Protein AF-A0A100Y0M3-F1 (afdb_monomer_lite)

Radius of gyration: 12.61 Å; chains: 1; bounding box: 32×32×30 Å

Sequence (95 aa):
MDDLPPADLRLDLDRNRFMIWRRPLVIDGEVRACPTCESYRDLAILATQGRVWLRCSAGHVTPEPRLDIAWYNRHCGPTDATFDTLEEGLSEYGL

Organism: NCBI:txid936756

Foldseek 3Di:
DDDDDDPPDPDPLVPKDKDFFQDQDAFPNDGDADPPPRHRGRWIWIAPPQFTWTAHPVGDIDTDRSDTPVNCCVPVPPPPDRDPDVVRVCVVVPD

Structure (mmCIF, N/CA/C/O backbone):
data_AF-A0A100Y0M3-F1
#
_entry.id   AF-A0A100Y0M3-F1
#
loop_
_atom_site.group_PDB
_atom_site.id
_atom_site.type_symbol
_atom_site.label_atom_id
_atom_site.label_alt_id
_atom_site.label_comp_id
_atom_site.label_asym_id
_atom_site.label_entity_id
_atom_site.label_seq_id
_atom_site.pdbx_PDB_ins_code
_atom_site.Cartn_x
_atom_site.Cartn_y
_atom_site.Cartn_z
_atom_site.occupancy
_atom_site.B_iso_or_equiv
_atom_site.auth_seq_id
_atom_site.auth_comp_id
_atom_site.auth_asym_id
_atom_site.auth_atom_id
_atom_site.pdbx_PDB_model_num
ATOM 1 N N . MET A 1 1 ? 18.325 -15.956 1.374 1.00 43.31 1 MET A N 1
ATOM 2 C CA . MET A 1 1 ? 17.329 -15.471 2.348 1.00 43.31 1 MET A CA 1
ATOM 3 C C . MET A 1 1 ? 17.454 -13.976 2.236 1.00 43.31 1 MET A C 1
ATOM 5 O O . MET A 1 1 ? 18.256 -13.389 2.939 1.00 43.31 1 MET A O 1
ATOM 9 N N . ASP A 1 2 ? 16.776 -13.420 1.240 1.00 43.22 2 ASP A N 1
ATOM 10 C CA . ASP A 1 2 ? 16.856 -12.004 0.900 1.00 43.22 2 ASP A CA 1
ATOM 11 C C . ASP A 1 2 ? 15.425 -11.498 0.901 1.00 43.22 2 ASP A C 1
ATOM 13 O O . ASP A 1 2 ? 14.715 -11.522 -0.102 1.00 43.22 2 ASP A O 1
ATOM 17 N N . ASP A 1 3 ? 14.981 -11.178 2.107 1.00 57.56 3 ASP A N 1
ATOM 18 C CA . ASP A 1 3 ? 13.681 -10.598 2.391 1.00 57.56 3 ASP A CA 1
ATOM 19 C C . ASP A 1 3 ? 13.881 -9.100 2.598 1.00 57.56 3 ASP A C 1
ATOM 21 O O . ASP A 1 3 ? 13.932 -8.630 3.730 1.00 57.56 3 ASP A O 1
ATOM 25 N N . LEU A 1 4 ? 14.123 -8.342 1.527 1.00 49.97 4 LEU A N 1
ATOM 26 C CA . LEU A 1 4 ? 14.225 -6.892 1.686 1.00 49.97 4 LEU A CA 1
ATOM 27 C C . LEU A 1 4 ? 13.247 -6.158 0.780 1.00 49.97 4 LEU A C 1
ATOM 29 O O . LEU A 1 4 ? 13.261 -6.311 -0.440 1.00 49.97 4 LEU A O 1
ATOM 33 N N . PRO A 1 5 ? 12.407 -5.323 1.398 1.00 51.06 5 PRO A N 1
ATOM 34 C CA . PRO A 1 5 ? 12.707 -3.898 1.459 1.00 51.06 5 PRO A CA 1
ATOM 35 C C . PRO A 1 5 ? 12.704 -3.426 2.915 1.00 51.06 5 PRO A C 1
ATOM 37 O O . PRO A 1 5 ? 11.761 -3.708 3.653 1.00 51.06 5 PRO A O 1
ATOM 40 N N . PRO A 1 6 ? 13.754 -2.715 3.355 1.00 52.34 6 PRO A N 1
ATOM 41 C CA . PRO A 1 6 ? 13.770 -1.264 3.151 1.00 52.34 6 PRO A CA 1
ATOM 42 C C . PRO A 1 6 ? 15.176 -0.651 2.947 1.00 52.34 6 PRO A C 1
ATOM 44 O O . PRO A 1 6 ? 16.117 -0.887 3.696 1.00 52.34 6 PRO A O 1
ATOM 47 N N . ALA A 1 7 ? 15.287 0.231 1.958 1.00 54.44 7 ALA A N 1
ATOM 48 C CA . ALA A 1 7 ? 15.798 1.586 2.169 1.00 54.44 7 ALA A CA 1
ATOM 49 C C . ALA A 1 7 ? 14.733 2.461 1.506 1.00 54.44 7 ALA A C 1
ATOM 51 O O . ALA A 1 7 ? 14.662 2.520 0.279 1.00 54.44 7 ALA A O 1
ATOM 52 N N 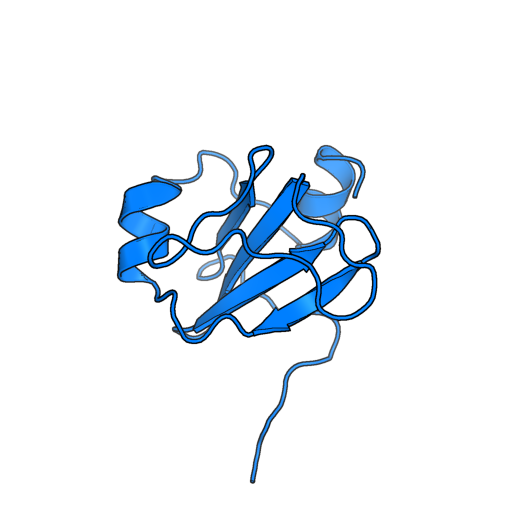. ASP A 1 8 ? 13.776 2.851 2.343 1.00 48.88 8 ASP A N 1
ATOM 53 C CA . ASP A 1 8 ? 12.564 3.644 2.103 1.00 48.88 8 ASP A CA 1
ATOM 54 C C . ASP A 1 8 ? 11.890 3.527 0.728 1.00 48.88 8 ASP A C 1
ATOM 56 O O . ASP A 1 8 ? 11.463 4.514 0.147 1.00 48.88 8 ASP A O 1
ATOM 60 N N . LEU A 1 9 ? 11.735 2.288 0.235 1.00 55.16 9 LEU A N 1
ATOM 61 C CA . LEU A 1 9 ? 11.17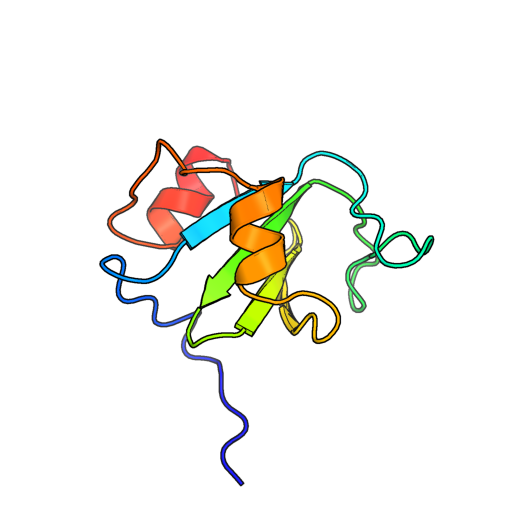5 1.969 -1.086 1.00 55.16 9 LEU A CA 1
ATOM 62 C C . LEU A 1 9 ? 11.971 2.579 -2.254 1.00 55.16 9 LEU A C 1
ATOM 64 O O . LEU A 1 9 ? 11.494 3.468 -2.948 1.00 55.16 9 LEU A O 1
ATOM 68 N N . ARG A 1 10 ? 13.159 2.038 -2.545 1.00 58.62 10 ARG A N 1
ATOM 69 C CA . ARG A 1 10 ? 13.887 2.277 -3.808 1.00 58.62 10 ARG A CA 1
ATOM 70 C C . ARG A 1 10 ? 13.002 1.987 -5.033 1.00 58.62 10 ARG A C 1
ATOM 72 O O . ARG A 1 10 ? 12.934 0.849 -5.503 1.00 58.62 10 ARG A O 1
ATOM 79 N N . LEU A 1 11 ? 12.328 3.021 -5.529 1.00 52.22 11 LEU A N 1
ATOM 80 C CA . LEU A 1 11 ? 11.449 2.997 -6.690 1.00 52.22 11 LEU A CA 1
ATOM 81 C C . LEU A 1 11 ? 12.191 3.640 -7.877 1.00 52.22 11 LEU A C 1
ATOM 83 O O . LEU A 1 11 ? 12.379 4.846 -7.916 1.00 52.22 11 LEU A O 1
ATOM 87 N N . ASP A 1 12 ? 12.604 2.830 -8.852 1.00 49.09 12 ASP A N 1
ATOM 88 C CA . ASP A 1 12 ? 12.897 3.258 -10.229 1.00 49.09 12 ASP A CA 1
ATOM 89 C C . ASP A 1 12 ? 11.578 3.681 -10.905 1.00 49.09 12 ASP A C 1
ATOM 91 O O . ASP A 1 12 ? 10.728 2.831 -11.194 1.00 49.09 12 ASP A O 1
ATOM 95 N N . LEU A 1 13 ? 11.321 4.976 -11.065 1.00 45.59 13 LEU A N 1
ATOM 96 C CA . LEU A 1 13 ? 9.994 5.480 -11.465 1.00 45.59 13 LEU A CA 1
ATOM 97 C C . LEU A 1 13 ? 9.631 5.246 -12.925 1.00 45.59 13 LEU A C 1
ATOM 99 O O . LEU A 1 13 ? 8.457 5.298 -13.275 1.00 45.59 13 LEU A O 1
ATOM 103 N N . ASP A 1 14 ? 10.593 4.800 -13.729 1.00 46.31 14 ASP A N 1
ATOM 104 C CA . ASP A 1 14 ? 10.325 4.203 -15.039 1.00 46.31 14 ASP A CA 1
ATOM 105 C C . ASP A 1 14 ? 9.475 2.908 -14.933 1.00 46.31 14 ASP A C 1
ATOM 107 O O . ASP A 1 14 ? 8.903 2.431 -15.913 1.00 46.31 14 ASP A O 1
ATOM 111 N N . ARG A 1 15 ? 9.378 2.291 -13.739 1.00 51.31 15 ARG A N 1
ATOM 112 C CA . ARG A 1 15 ? 8.675 1.006 -13.514 1.00 51.31 15 ARG A CA 1
ATOM 113 C C . ARG A 1 15 ? 7.712 0.973 -12.332 1.00 51.31 15 ARG A C 1
ATOM 115 O O . ARG A 1 15 ? 6.924 0.030 -12.218 1.00 51.31 15 ARG A O 1
ATOM 122 N N . ASN A 1 16 ? 7.783 1.949 -11.441 1.00 56.03 16 ASN A N 1
ATOM 123 C CA . ASN A 1 16 ? 7.143 1.888 -10.139 1.00 56.03 16 ASN A CA 1
ATOM 124 C C . ASN A 1 16 ? 5.958 2.842 -10.039 1.00 56.03 16 ASN A C 1
ATOM 126 O O . ASN A 1 16 ? 6.077 4.023 -10.335 1.00 56.03 16 ASN A O 1
ATOM 130 N N . ARG A 1 17 ? 4.801 2.313 -9.631 1.00 70.50 17 ARG A N 1
ATOM 131 C CA . ARG A 1 17 ? 3.522 3.033 -9.671 1.00 70.50 17 ARG A CA 1
ATOM 132 C C . ARG A 1 17 ? 2.874 3.008 -8.303 1.00 70.50 17 ARG A C 1
ATOM 134 O O . ARG A 1 17 ? 2.900 1.974 -7.634 1.00 70.50 17 ARG A O 1
ATOM 141 N N . PHE A 1 18 ? 2.282 4.121 -7.889 1.00 75.38 18 PHE A N 1
ATOM 142 C CA . PHE A 1 18 ? 1.527 4.166 -6.646 1.00 75.38 18 PHE A CA 1
ATOM 143 C C . PHE A 1 18 ? 0.233 4.961 -6.798 1.00 75.38 18 PHE A C 1
ATOM 145 O O . PHE A 1 18 ? 0.109 5.824 -7.658 1.00 75.38 18 PHE A O 1
ATOM 152 N N . MET A 1 19 ? -0.762 4.623 -5.985 1.00 80.00 19 MET A N 1
ATOM 153 C CA . MET A 1 19 ? -2.041 5.328 -5.936 1.00 80.00 19 MET A CA 1
ATOM 154 C C . MET A 1 19 ? -2.523 5.427 -4.492 1.00 80.00 19 MET A C 1
ATOM 156 O O . MET A 1 19 ? -2.452 4.451 -3.745 1.00 80.00 19 MET A O 1
ATOM 160 N N . ILE A 1 20 ? -3.072 6.583 -4.116 1.00 83.25 20 ILE A N 1
ATOM 161 C CA . ILE A 1 20 ? -3.739 6.751 -2.824 1.00 83.25 20 ILE A CA 1
ATOM 162 C C . ILE A 1 20 ? -5.166 6.212 -2.900 1.00 83.25 20 ILE A C 1
ATOM 164 O O . ILE A 1 20 ? -6.035 6.744 -3.592 1.00 83.25 20 ILE A O 1
ATOM 168 N N . TRP A 1 21 ? -5.420 5.163 -2.132 1.00 87.00 21 TRP A N 1
ATOM 169 C CA . TRP A 1 21 ? -6.716 4.533 -1.983 1.00 87.00 21 TRP A CA 1
ATOM 170 C C . TRP A 1 21 ? -7.458 5.134 -0.784 1.00 87.00 21 TRP A C 1
ATOM 172 O O . TRP A 1 21 ? -7.346 4.680 0.354 1.00 87.00 21 TRP A O 1
ATOM 182 N N . ARG A 1 22 ? -8.239 6.189 -1.044 1.00 83.88 22 ARG A N 1
ATOM 183 C CA . ARG A 1 22 ? -8.970 6.953 -0.007 1.00 83.88 22 ARG A CA 1
ATOM 184 C C . ARG A 1 22 ? -10.151 6.206 0.623 1.00 83.88 22 ARG A C 1
ATOM 186 O O . ARG A 1 22 ? -10.697 6.600 1.651 1.00 83.88 22 ARG A O 1
ATOM 193 N N . ARG A 1 23 ? -10.609 5.133 -0.018 1.00 86.44 23 ARG A N 1
ATOM 194 C CA . ARG A 1 23 ? -11.725 4.304 0.460 1.00 86.44 23 ARG A CA 1
ATOM 195 C C . ARG A 1 23 ? -11.202 3.129 1.291 1.00 86.44 23 ARG A C 1
ATOM 197 O O . ARG A 1 23 ? -10.017 2.841 1.232 1.00 86.44 23 ARG A O 1
ATOM 204 N N . PRO A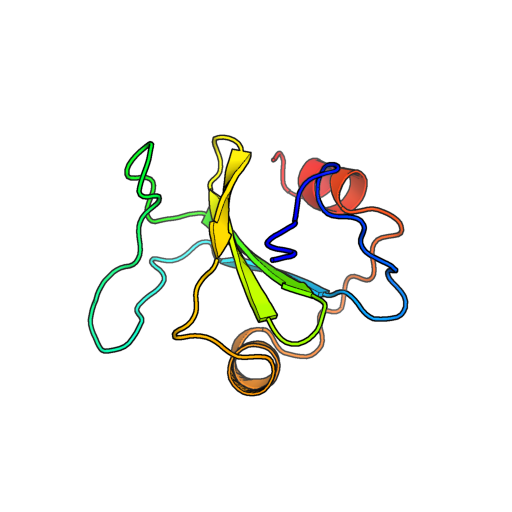 1 24 ? -12.058 2.404 2.029 1.00 89.19 24 PRO A N 1
ATOM 205 C CA . PRO A 1 24 ? -11.661 1.115 2.581 1.00 89.19 24 PRO A CA 1
ATOM 206 C C . PRO A 1 24 ? -11.204 0.176 1.460 1.00 89.19 24 PRO A C 1
ATOM 208 O O . PRO A 1 24 ? -11.924 -0.013 0.473 1.00 89.19 24 PRO A O 1
ATOM 211 N N . LEU A 1 25 ? -9.998 -0.375 1.588 1.00 90.50 25 LEU A N 1
ATOM 212 C CA . LEU A 1 25 ? -9.501 -1.401 0.678 1.00 90.50 25 LEU A CA 1
ATOM 213 C C . LEU A 1 25 ? -10.133 -2.731 1.078 1.00 90.50 25 LEU A C 1
ATOM 215 O O . LEU A 1 25 ? -9.939 -3.186 2.199 1.00 90.50 25 LEU A O 1
ATOM 219 N N . VAL A 1 26 ? -10.916 -3.326 0.182 1.00 91.50 26 VAL A N 1
ATOM 220 C CA . VAL A 1 26 ? -11.577 -4.613 0.425 1.00 91.50 26 VAL A CA 1
ATOM 221 C C . VAL A 1 26 ? -10.928 -5.661 -0.464 1.00 91.50 26 VAL A C 1
ATOM 223 O O . VAL A 1 26 ? -10.922 -5.507 -1.684 1.00 91.50 26 VAL A O 1
ATOM 226 N N . ILE A 1 27 ? -10.392 -6.712 0.150 1.00 90.19 27 ILE A N 1
ATOM 227 C CA . ILE A 1 27 ? -9.701 -7.816 -0.520 1.00 90.19 27 ILE A CA 1
ATOM 228 C C . ILE A 1 27 ? -10.369 -9.103 -0.055 1.00 90.19 27 ILE A C 1
ATOM 230 O O . ILE A 1 27 ? -10.451 -9.343 1.145 1.00 90.19 27 ILE A O 1
ATOM 234 N N . ASP A 1 28 ? -10.906 -9.889 -0.988 1.00 88.56 28 ASP A N 1
ATOM 235 C CA . ASP A 1 28 ? -11.633 -11.135 -0.692 1.00 88.56 28 ASP A CA 1
ATOM 236 C C . ASP A 1 28 ? -12.780 -10.979 0.332 1.00 88.56 28 ASP A C 1
ATOM 238 O O . ASP A 1 28 ? -13.130 -11.905 1.055 1.00 88.56 28 ASP A O 1
ATOM 242 N N . GLY A 1 29 ? -13.388 -9.788 0.398 1.00 89.19 29 GLY A N 1
ATOM 243 C CA . GLY A 1 29 ? -14.453 -9.459 1.355 1.00 89.19 29 GLY A CA 1
ATOM 244 C C . GLY A 1 29 ? -13.964 -8.939 2.712 1.00 89.19 29 GLY A C 1
ATOM 245 O O . GLY A 1 29 ? -14.784 -8.497 3.515 1.00 89.19 29 GLY A O 1
ATOM 246 N N . GLU A 1 30 ? -12.653 -8.908 2.958 1.00 89.50 30 GLU A N 1
ATOM 247 C CA . GLU A 1 30 ? -12.052 -8.364 4.178 1.00 89.50 30 GLU A CA 1
ATOM 248 C C . GLU A 1 30 ? -11.597 -6.916 3.978 1.00 89.50 30 GLU A C 1
ATOM 250 O O . GLU A 1 30 ? -10.920 -6.589 3.001 1.00 89.50 30 GLU A O 1
ATOM 255 N N . VAL A 1 31 ? -11.927 -6.037 4.931 1.00 91.12 31 VAL A N 1
ATOM 256 C CA . VAL A 1 31 ? -11.367 -4.680 4.961 1.00 91.12 31 VAL A CA 1
ATOM 257 C C . VAL A 1 31 ? -9.921 -4.764 5.424 1.00 91.12 31 VAL A C 1
ATOM 259 O O . VAL A 1 31 ? -9.629 -5.231 6.527 1.00 91.12 31 VAL A O 1
ATOM 262 N N . ARG A 1 32 ? -9.007 -4.289 4.585 1.00 91.19 32 ARG A N 1
ATOM 263 C CA . ARG A 1 32 ? -7.591 -4.278 4.899 1.00 91.19 32 ARG A CA 1
ATOM 264 C C . ARG A 1 32 ? -7.231 -3.037 5.703 1.00 91.19 32 ARG A C 1
ATOM 266 O O . ARG A 1 32 ? -7.536 -1.910 5.320 1.00 91.19 32 ARG A O 1
ATOM 273 N N . ALA A 1 33 ? -6.577 -3.286 6.829 1.00 91.38 33 ALA A N 1
ATOM 274 C CA . ALA A 1 33 ? -6.084 -2.277 7.746 1.00 91.38 33 ALA A CA 1
ATOM 275 C C . ALA A 1 33 ? -4.584 -2.466 7.971 1.00 91.38 33 ALA A C 1
ATOM 277 O O . ALA A 1 33 ? -4.050 -3.572 7.827 1.00 91.38 33 ALA A O 1
ATOM 278 N N . CYS A 1 34 ? -3.911 -1.385 8.350 1.00 89.38 34 CYS A N 1
ATOM 279 C CA . CYS A 1 34 ? -2.539 -1.434 8.817 1.00 89.38 34 CYS A CA 1
ATOM 280 C C . CYS A 1 34 ? -2.441 -2.397 10.013 1.00 89.38 34 CYS A C 1
ATOM 282 O O . CYS A 1 34 ? -3.162 -2.202 10.990 1.00 89.38 34 CYS A O 1
ATOM 284 N N . PRO A 1 35 ? -1.544 -3.398 9.988 1.00 87.56 35 PRO A N 1
ATOM 285 C CA . PRO A 1 35 ? -1.380 -4.319 11.112 1.00 87.56 35 PRO A CA 1
ATOM 286 C C . PRO A 1 35 ? -0.786 -3.647 12.362 1.00 87.56 35 PRO A C 1
ATOM 288 O O . PRO A 1 35 ? -0.846 -4.230 13.437 1.00 87.56 35 PRO A O 1
ATOM 291 N N . THR A 1 36 ? -0.215 -2.443 12.226 1.00 89.31 36 THR A N 1
ATOM 292 C CA . THR A 1 36 ? 0.457 -1.725 13.320 1.00 89.31 36 THR A CA 1
ATOM 293 C C . THR A 1 36 ? -0.426 -0.658 13.964 1.00 89.31 36 THR A C 1
ATOM 295 O O . THR A 1 36 ? -0.460 -0.554 15.184 1.00 89.31 36 THR A O 1
ATOM 298 N N . CYS A 1 37 ? -1.118 0.159 13.164 1.00 91.06 37 CYS A N 1
ATOM 299 C CA . CYS A 1 37 ? -1.923 1.282 13.666 1.00 91.06 37 CYS A CA 1
ATOM 300 C C . CYS A 1 37 ? -3.415 1.185 13.331 1.00 91.06 37 CYS A C 1
ATOM 302 O O . CYS A 1 37 ? -4.143 2.149 13.542 1.00 91.06 37 CYS A O 1
ATOM 304 N N . GLU A 1 38 ? -3.857 0.066 12.750 1.00 89.44 38 GLU A N 1
ATOM 305 C CA . GLU A 1 38 ? -5.265 -0.226 12.436 1.00 89.44 38 GLU A CA 1
ATOM 306 C C . GLU A 1 38 ? -5.936 0.760 11.459 1.00 89.44 38 GLU A C 1
ATOM 308 O O . GLU A 1 38 ? -7.135 0.673 11.192 1.00 89.44 38 GLU A O 1
ATOM 313 N N . SER A 1 39 ? -5.163 1.666 10.849 1.00 89.25 39 SER A N 1
ATOM 314 C CA . SER A 1 39 ? -5.668 2.563 9.810 1.00 89.25 39 SER A CA 1
ATOM 315 C C . SER A 1 39 ? -6.130 1.763 8.593 1.00 89.25 39 SER A C 1
ATOM 317 O O . SER A 1 39 ? -5.372 0.969 8.036 1.00 89.25 39 SER A O 1
ATOM 319 N N . TYR A 1 40 ? -7.378 1.972 8.184 1.00 88.56 40 TYR A N 1
ATOM 320 C CA . TYR A 1 40 ? -8.060 1.203 7.137 1.00 88.56 40 TYR A CA 1
ATOM 321 C C . TYR A 1 40 ? -8.514 2.069 5.948 1.00 88.56 40 TYR A C 1
ATOM 323 O O . TYR A 1 40 ? -9.254 1.606 5.078 1.00 88.56 40 TYR A O 1
ATOM 331 N N . ARG A 1 41 ? -8.106 3.343 5.918 1.00 88.12 41 ARG A N 1
ATOM 332 C CA . ARG A 1 41 ? -8.373 4.307 4.839 1.00 88.12 41 ARG A CA 1
ATOM 333 C C . ARG A 1 41 ? -7.088 5.018 4.447 1.00 88.12 41 ARG A C 1
ATOM 335 O O . ARG A 1 41 ? -6.087 4.919 5.155 1.00 88.12 41 ARG A O 1
ATOM 342 N N . ASP A 1 42 ? -7.154 5.723 3.321 1.00 85.69 42 ASP A N 1
ATOM 343 C CA . ASP A 1 42 ? -6.059 6.551 2.805 1.00 85.69 42 ASP A CA 1
ATOM 344 C C . ASP A 1 42 ? -4.755 5.752 2.682 1.00 85.69 42 ASP A C 1
ATOM 346 O O . ASP A 1 42 ? -3.663 6.216 3.005 1.00 85.69 42 ASP A O 1
ATOM 350 N N . LEU A 1 43 ? -4.894 4.501 2.236 1.00 88.19 43 LEU A N 1
ATOM 351 C CA . LEU A 1 43 ? -3.777 3.589 2.046 1.00 88.19 43 LEU A CA 1
ATOM 352 C C . LEU A 1 43 ? -3.114 3.897 0.706 1.00 88.19 43 LEU A C 1
ATOM 354 O O . LEU A 1 43 ? -3.780 3.889 -0.327 1.00 88.19 43 LEU A O 1
ATOM 358 N N . ALA A 1 44 ? -1.806 4.117 0.691 1.00 86.00 44 ALA A N 1
ATOM 359 C CA . ALA A 1 44 ? -1.056 4.154 -0.554 1.00 86.00 44 ALA A CA 1
ATOM 360 C C . ALA A 1 44 ? -0.794 2.718 -1.022 1.00 86.00 44 ALA A C 1
ATOM 362 O O . ALA A 1 44 ? -0.163 1.930 -0.316 1.00 86.00 44 ALA A O 1
ATOM 363 N N . ILE A 1 45 ? -1.288 2.383 -2.210 1.00 87.69 45 ILE A N 1
ATOM 364 C CA . ILE A 1 45 ? -1.031 1.110 -2.879 1.00 87.69 45 ILE A CA 1
ATOM 365 C C . ILE A 1 45 ? 0.175 1.307 -3.786 1.00 87.69 45 ILE A C 1
ATOM 367 O O . ILE A 1 45 ? 0.125 2.117 -4.709 1.00 87.69 45 ILE A O 1
ATOM 371 N N . LEU A 1 46 ? 1.246 0.573 -3.517 1.00 83.75 46 LEU A N 1
ATOM 372 C CA . LEU A 1 46 ? 2.548 0.681 -4.166 1.00 83.75 46 LEU A CA 1
ATOM 373 C C . LEU A 1 46 ? 2.801 -0.594 -4.969 1.00 83.75 46 LEU A C 1
ATOM 375 O O . LEU A 1 46 ? 2.861 -1.681 -4.401 1.00 83.75 46 LEU A O 1
ATOM 379 N N . ALA A 1 47 ? 2.967 -0.474 -6.280 1.00 80.25 47 ALA A N 1
ATOM 380 C CA . ALA A 1 47 ? 3.306 -1.576 -7.167 1.00 80.25 47 ALA A CA 1
ATOM 381 C C . ALA A 1 47 ? 4.785 -1.485 -7.553 1.00 80.25 47 ALA A C 1
ATOM 383 O O . ALA A 1 47 ? 5.181 -0.619 -8.337 1.00 80.25 47 ALA A O 1
ATOM 384 N N . THR A 1 48 ? 5.597 -2.393 -7.008 1.00 74.38 48 THR A N 1
ATOM 385 C CA . THR A 1 48 ? 7.044 -2.438 -7.241 1.00 74.38 48 THR A CA 1
ATOM 386 C C . THR A 1 48 ? 7.573 -3.864 -7.294 1.00 74.38 48 THR A C 1
ATOM 388 O O . THR A 1 48 ? 7.110 -4.738 -6.566 1.00 74.38 48 THR A O 1
ATOM 391 N N . GLN A 1 49 ? 8.540 -4.116 -8.183 1.00 73.06 49 GLN A N 1
ATOM 392 C CA . GLN A 1 49 ? 9.219 -5.415 -8.327 1.00 73.06 49 GLN A CA 1
ATOM 393 C C . GLN A 1 49 ? 8.262 -6.618 -8.481 1.00 73.06 49 GLN A C 1
ATOM 395 O O . GLN A 1 49 ? 8.515 -7.704 -7.966 1.00 73.06 49 GLN A O 1
ATOM 400 N N . GLY A 1 50 ? 7.131 -6.434 -9.169 1.00 75.12 50 GLY A N 1
ATOM 401 C CA . GLY A 1 50 ? 6.138 -7.502 -9.342 1.00 75.12 50 GLY A CA 1
ATOM 402 C C . GLY A 1 50 ? 5.235 -7.746 -8.126 1.00 75.12 50 GLY A C 1
ATOM 403 O O . GLY A 1 50 ? 4.436 -8.678 -8.150 1.00 75.12 50 GLY A O 1
ATOM 404 N N . ARG A 1 51 ? 5.342 -6.925 -7.077 1.00 81.19 51 ARG A N 1
ATOM 405 C CA . ARG A 1 51 ? 4.605 -7.047 -5.816 1.00 81.19 51 ARG A CA 1
ATOM 406 C C . ARG A 1 51 ? 3.806 -5.789 -5.509 1.00 81.19 51 ARG A C 1
ATOM 408 O O . ARG A 1 51 ? 4.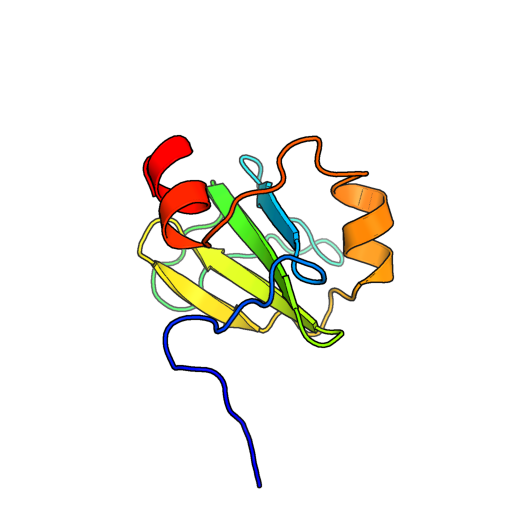143 -4.698 -5.972 1.00 81.19 51 ARG A O 1
ATOM 415 N N . VAL A 1 52 ? 2.773 -5.958 -4.691 1.00 86.81 52 VAL A N 1
ATOM 416 C CA . VAL A 1 52 ? 1.980 -4.859 -4.145 1.00 86.81 52 VAL A CA 1
ATOM 417 C C . VAL A 1 52 ? 2.278 -4.691 -2.659 1.00 86.81 52 VAL A C 1
ATOM 419 O O . VAL A 1 52 ? 2.352 -5.656 -1.898 1.00 86.81 52 VAL A O 1
ATOM 422 N N . TRP A 1 53 ? 2.449 -3.439 -2.256 1.00 88.38 53 TRP A N 1
ATOM 423 C CA . TRP A 1 53 ? 2.662 -3.016 -0.881 1.00 88.38 53 TRP A CA 1
ATOM 424 C C . TRP A 1 53 ? 1.608 -1.982 -0.506 1.00 88.38 53 TRP A C 1
ATOM 426 O O . TRP A 1 53 ? 1.142 -1.218 -1.351 1.00 88.38 53 TRP A O 1
ATOM 436 N N . LEU A 1 54 ? 1.247 -1.945 0.770 1.00 89.12 54 LEU A N 1
ATOM 437 C CA . LEU A 1 54 ? 0.334 -0.964 1.337 1.00 89.12 54 LEU A CA 1
ATOM 438 C C . LEU A 1 54 ? 1.100 -0.102 2.331 1.00 89.12 54 LEU A C 1
ATOM 440 O O . LEU A 1 54 ? 1.722 -0.634 3.249 1.00 89.12 54 LEU A O 1
ATOM 444 N N . ARG A 1 55 ? 1.032 1.220 2.178 1.00 87.38 55 ARG A N 1
ATOM 445 C CA . ARG A 1 55 ? 1.513 2.183 3.174 1.00 87.38 55 ARG A CA 1
ATOM 446 C C . ARG A 1 55 ? 0.322 2.899 3.794 1.00 87.38 55 ARG A C 1
ATOM 448 O O . ARG A 1 55 ? -0.505 3.450 3.075 1.00 87.38 55 ARG A O 1
ATOM 455 N N . CYS A 1 56 ? 0.213 2.895 5.117 1.00 88.69 56 CYS A N 1
ATOM 456 C CA . CYS A 1 56 ? -0.817 3.675 5.801 1.00 88.69 56 CYS A CA 1
ATOM 457 C C . CYS A 1 56 ? -0.409 5.144 5.951 1.00 88.69 56 CYS A C 1
ATOM 459 O O . CYS A 1 56 ? 0.768 5.477 5.841 1.00 88.69 56 CYS A O 1
ATOM 461 N N . SER A 1 57 ? -1.356 6.006 6.325 1.00 83.69 57 SER A N 1
ATOM 462 C CA . SER A 1 57 ? -1.088 7.429 6.584 1.00 83.69 57 SER A CA 1
ATOM 463 C C . SER A 1 57 ? -0.031 7.689 7.667 1.00 83.69 57 SER A C 1
ATOM 465 O O . SER A 1 57 ? 0.718 8.649 7.574 1.00 83.69 57 SER A O 1
ATOM 467 N N . ALA A 1 58 ? 0.091 6.801 8.660 1.00 83.88 58 ALA A N 1
ATOM 468 C CA . ALA A 1 58 ? 1.155 6.855 9.671 1.00 83.88 58 ALA A CA 1
ATOM 469 C C . ALA A 1 58 ? 2.544 6.398 9.164 1.00 83.88 58 ALA A C 1
ATOM 471 O O . ALA A 1 58 ? 3.478 6.296 9.951 1.00 83.88 58 ALA A O 1
ATOM 472 N N . GLY A 1 59 ? 2.680 6.057 7.880 1.00 82.88 59 GLY A N 1
ATOM 473 C CA . GLY A 1 59 ? 3.947 5.667 7.262 1.00 82.88 59 GLY A CA 1
ATOM 474 C C . GLY A 1 59 ? 4.320 4.185 7.359 1.00 82.88 59 GLY A C 1
ATOM 475 O O . GLY A 1 59 ? 5.315 3.786 6.761 1.00 82.88 59 GLY A O 1
ATOM 476 N N . HIS A 1 60 ? 3.538 3.340 8.040 1.00 86.12 60 HIS A N 1
ATOM 477 C CA . HIS A 1 60 ? 3.816 1.901 8.097 1.00 86.12 60 HIS A CA 1
ATOM 478 C C . HIS A 1 60 ? 3.562 1.234 6.750 1.00 86.12 60 HIS A C 1
ATOM 480 O O . HIS A 1 60 ? 2.479 1.380 6.180 1.00 86.12 60 HIS A O 1
ATOM 486 N N . VAL A 1 61 ? 4.533 0.446 6.298 1.00 85.62 61 VAL A N 1
ATOM 487 C CA . VAL A 1 61 ? 4.480 -0.300 5.042 1.00 85.62 61 VAL A CA 1
ATOM 488 C C . VAL A 1 61 ? 4.298 -1.784 5.342 1.00 85.62 61 VAL A C 1
ATOM 490 O O . VAL A 1 61 ? 4.956 -2.334 6.222 1.00 85.62 61 VAL A O 1
ATOM 493 N N . THR A 1 62 ? 3.411 -2.446 4.608 1.00 86.44 62 THR A N 1
ATOM 494 C CA . THR A 1 62 ? 3.179 -3.887 4.717 1.00 86.44 62 THR A CA 1
ATOM 495 C C . THR A 1 62 ? 3.028 -4.502 3.322 1.00 86.44 62 THR A C 1
ATOM 497 O O . THR A 1 62 ? 2.379 -3.897 2.464 1.00 86.44 62 THR A O 1
ATOM 500 N N . PRO A 1 63 ? 3.649 -5.662 3.040 1.00 87.50 63 PRO A N 1
ATOM 501 C CA . PRO A 1 63 ? 3.403 -6.369 1.789 1.00 87.50 63 PRO A CA 1
ATOM 502 C C . PRO A 1 63 ? 1.966 -6.892 1.771 1.00 87.50 63 PRO A C 1
ATOM 504 O O . PRO A 1 63 ? 1.493 -7.426 2.773 1.00 87.50 63 PRO A O 1
ATOM 507 N N . GLU A 1 64 ? 1.294 -6.792 0.625 1.00 90.81 64 GLU A N 1
ATOM 508 C CA . GLU A 1 64 ? -0.037 -7.368 0.441 1.00 90.81 64 GLU A CA 1
ATOM 509 C C . GLU A 1 64 ? 0.022 -8.494 -0.603 1.00 90.81 64 GLU A C 1
ATOM 511 O O . GLU A 1 64 ? -0.113 -8.238 -1.800 1.00 90.81 64 GLU A O 1
ATOM 516 N N . PRO A 1 65 ? 0.258 -9.751 -0.179 1.00 87.94 65 PRO A N 1
ATOM 517 C CA . PRO A 1 65 ? 0.476 -10.874 -1.090 1.00 87.94 65 PRO A CA 1
ATOM 518 C C . PRO A 1 65 ? -0.782 -11.291 -1.859 1.00 87.94 65 PRO A C 1
ATOM 520 O O . PRO A 1 65 ? -0.672 -12.031 -2.834 1.00 87.94 65 PRO A O 1
ATOM 523 N N . ARG A 1 66 ? -1.969 -10.847 -1.428 1.00 89.69 66 ARG A N 1
ATOM 524 C CA . ARG A 1 66 ? -3.236 -11.114 -2.124 1.00 89.69 66 ARG A CA 1
ATOM 525 C C . ARG A 1 66 ? -3.416 -10.225 -3.356 1.00 89.69 66 ARG A C 1
ATOM 527 O O . ARG A 1 66 ? -4.259 -10.521 -4.198 1.00 89.69 66 ARG A O 1
ATOM 534 N N . LEU A 1 67 ? -2.647 -9.139 -3.461 1.00 89.50 67 LEU A N 1
ATOM 535 C CA . LEU A 1 67 ? -2.694 -8.209 -4.581 1.00 89.50 67 LEU A CA 1
ATOM 536 C C . LEU A 1 67 ? -1.450 -8.366 -5.455 1.00 89.50 67 LEU A C 1
ATOM 538 O O . LEU A 1 67 ? -0.317 -8.399 -4.977 1.00 89.50 67 LEU A O 1
ATOM 542 N N . ASP A 1 68 ? -1.667 -8.416 -6.763 1.00 85.88 68 ASP A N 1
ATOM 543 C CA . ASP A 1 68 ? -0.607 -8.481 -7.759 1.00 85.88 68 ASP A CA 1
ATOM 544 C C . ASP A 1 68 ? -0.632 -7.256 -8.687 1.00 85.88 68 ASP A C 1
ATOM 546 O O . ASP A 1 68 ? -1.474 -6.354 -8.596 1.00 85.88 68 ASP A O 1
ATOM 550 N N . ILE A 1 69 ? 0.323 -7.211 -9.613 1.00 82.00 69 ILE A N 1
ATOM 551 C CA . ILE A 1 69 ? 0.415 -6.124 -10.591 1.00 82.00 69 ILE A CA 1
ATOM 552 C C . ILE A 1 69 ? -0.802 -6.092 -11.528 1.00 82.00 69 ILE A C 1
ATOM 554 O O . ILE A 1 69 ? -1.185 -5.016 -11.993 1.00 82.00 69 ILE A O 1
ATOM 558 N N . ALA A 1 70 ? -1.430 -7.237 -11.812 1.00 85.38 70 ALA A N 1
ATOM 559 C CA . ALA A 1 70 ? -2.612 -7.293 -12.667 1.00 85.38 70 ALA A CA 1
ATOM 560 C C . ALA A 1 70 ? -3.826 -6.652 -11.979 1.00 85.38 70 ALA A C 1
ATOM 562 O O . ALA A 1 70 ? -4.568 -5.902 -12.620 1.00 85.38 70 ALA A O 1
ATOM 563 N N . TRP A 1 71 ? -3.989 -6.881 -10.674 1.00 88.38 71 TRP A N 1
ATOM 564 C CA . TRP A 1 71 ? -4.957 -6.190 -9.833 1.00 88.38 71 TRP A CA 1
ATOM 565 C C . TRP A 1 71 ? -4.687 -4.688 -9.829 1.00 88.38 71 TRP A C 1
ATOM 567 O O . TRP A 1 71 ? -5.586 -3.909 -10.145 1.00 88.38 71 TRP A O 1
ATOM 577 N N . TYR A 1 72 ? -3.441 -4.279 -9.568 1.00 84.19 72 TYR A N 1
ATOM 578 C CA . TYR A 1 72 ? -3.070 -2.863 -9.552 1.00 84.19 72 TYR A CA 1
ATOM 579 C C . TYR A 1 72 ? -3.442 -2.173 -10.872 1.00 84.19 72 TYR A C 1
ATOM 581 O O . TYR A 1 72 ? -4.145 -1.168 -10.874 1.00 84.19 72 TYR A O 1
ATOM 589 N N . ASN A 1 73 ? -3.072 -2.763 -12.011 1.00 81.75 73 ASN A N 1
ATOM 590 C CA . ASN A 1 73 ? -3.392 -2.222 -13.336 1.00 81.75 73 ASN A CA 1
ATOM 591 C C . ASN A 1 73 ? -4.898 -2.085 -13.582 1.00 81.75 73 ASN A C 1
ATOM 593 O O . ASN A 1 73 ? -5.340 -1.130 -14.216 1.00 81.75 73 ASN A O 1
ATOM 597 N N . ARG A 1 74 ? -5.687 -3.053 -13.106 1.00 84.62 74 ARG A N 1
ATOM 598 C CA . ARG A 1 74 ? -7.141 -3.086 -13.295 1.00 84.62 74 ARG A CA 1
ATOM 599 C C . ARG A 1 74 ? -7.863 -2.044 -12.442 1.00 84.62 74 ARG A C 1
ATOM 601 O O . ARG A 1 74 ? -8.866 -1.500 -12.892 1.00 84.62 74 ARG A O 1
ATOM 608 N N . HIS A 1 75 ? -7.389 -1.812 -11.220 1.00 83.25 75 HIS A N 1
ATOM 609 C CA . HIS A 1 75 ? -8.099 -1.016 -10.215 1.00 83.25 75 HIS A CA 1
ATOM 610 C C . HIS A 1 75 ? -7.562 0.405 -10.057 1.00 83.25 75 HIS A C 1
ATOM 612 O O . HIS A 1 75 ? -8.336 1.307 -9.744 1.00 83.25 75 HIS A O 1
ATOM 618 N N . CYS A 1 76 ? -6.268 0.612 -10.286 1.00 75.00 76 CYS A N 1
ATOM 619 C CA . CYS A 1 76 ? -5.630 1.919 -10.169 1.00 75.00 76 CYS A CA 1
ATOM 620 C C . CYS A 1 76 ? -5.529 2.656 -11.514 1.00 75.00 76 CYS A C 1
ATOM 622 O O . CYS A 1 76 ? -5.225 3.844 -11.524 1.00 75.00 76 CYS A O 1
ATOM 624 N N . GLY A 1 77 ? -5.839 1.983 -12.632 1.00 61.31 77 GLY A N 1
ATOM 625 C CA . GLY A 1 77 ? -5.773 2.557 -13.978 1.00 61.31 77 GLY A CA 1
ATOM 626 C C . GLY A 1 77 ? -4.353 2.986 -14.384 1.00 61.31 77 GLY A C 1
ATOM 627 O O . GLY A 1 77 ? -3.398 2.795 -13.627 1.00 61.31 77 GLY A O 1
ATOM 628 N N . PRO A 1 78 ? -4.169 3.542 -15.594 1.00 54.22 78 PRO A N 1
ATOM 629 C CA . PRO A 1 78 ? -2.988 4.344 -15.879 1.00 54.22 78 PRO A CA 1
ATOM 630 C C . PRO A 1 78 ? -3.017 5.549 -14.933 1.00 54.22 78 PRO A C 1
ATOM 632 O O . PRO A 1 78 ? -3.922 6.376 -14.991 1.00 54.22 78 PRO A O 1
ATOM 635 N N . THR A 1 79 ? -2.074 5.611 -14.000 1.00 53.59 79 THR A N 1
ATOM 636 C CA . THR A 1 79 ? -1.906 6.776 -13.136 1.00 53.59 79 THR A CA 1
ATOM 637 C C . THR A 1 79 ? -1.423 7.940 -13.999 1.00 53.59 79 THR A C 1
ATOM 639 O O . THR A 1 79 ? -0.296 7.902 -14.479 1.00 53.59 79 THR A O 1
ATOM 642 N N . ASP A 1 80 ? -2.256 8.971 -14.174 1.00 44.62 80 ASP A N 1
ATOM 643 C CA . ASP A 1 80 ? -1.904 10.238 -14.854 1.00 44.62 80 ASP A CA 1
ATOM 644 C C . ASP A 1 80 ? -0.790 11.028 -14.137 1.00 44.62 80 ASP A C 1
ATOM 646 O O . ASP A 1 80 ? -0.356 12.074 -14.612 1.00 44.62 80 ASP A O 1
ATOM 650 N N . ALA A 1 81 ? -0.320 10.542 -12.988 1.00 49.97 81 ALA A N 1
ATOM 651 C CA . ALA A 1 81 ? 0.757 11.143 -12.227 1.00 49.97 81 ALA A CA 1
ATOM 652 C C . ALA A 1 81 ? 1.975 10.212 -12.215 1.00 49.97 81 ALA A C 1
ATOM 654 O O . ALA A 1 81 ? 1.997 9.180 -11.540 1.00 49.97 81 ALA A O 1
ATOM 655 N N . THR A 1 82 ? 2.983 10.589 -12.992 1.00 48.84 82 THR A N 1
ATOM 656 C CA . THR A 1 82 ? 4.359 10.110 -12.864 1.00 48.84 82 THR A CA 1
ATOM 657 C C . THR A 1 82 ? 5.082 11.071 -11.928 1.00 48.84 82 THR A C 1
ATOM 659 O O . THR A 1 82 ? 5.191 12.250 -12.251 1.00 48.84 82 THR A O 1
ATOM 662 N N . PHE A 1 83 ? 5.527 10.593 -10.770 1.00 51.31 83 PHE A N 1
ATOM 663 C CA . PHE A 1 83 ? 6.349 11.375 -9.839 1.00 51.31 83 PHE A CA 1
ATOM 664 C C . PHE A 1 83 ? 7.821 10.999 -10.022 1.00 51.31 83 PHE A C 1
ATOM 666 O O . PHE A 1 83 ? 8.084 9.869 -10.425 1.00 51.31 83 PHE A O 1
ATOM 673 N N . ASP A 1 84 ? 8.758 11.906 -9.733 1.00 46.09 84 ASP A N 1
ATOM 674 C CA . ASP A 1 84 ? 10.209 11.666 -9.822 1.00 46.09 84 ASP A CA 1
ATOM 675 C C . ASP A 1 84 ? 10.783 11.069 -8.525 1.00 46.09 84 ASP A C 1
ATOM 677 O O . ASP A 1 84 ? 11.880 10.504 -8.528 1.00 46.09 84 ASP A O 1
ATOM 681 N N . THR A 1 85 ? 10.015 11.090 -7.425 1.00 53.84 85 THR A N 1
ATOM 682 C CA . THR A 1 85 ? 10.281 10.305 -6.204 1.00 53.84 85 THR A CA 1
ATOM 683 C C . THR A 1 85 ? 8.992 9.877 -5.485 1.00 53.84 85 THR A C 1
ATOM 685 O O . THR A 1 85 ? 7.921 10.456 -5.673 1.00 53.84 85 THR A O 1
ATOM 688 N N . LEU A 1 86 ? 9.085 8.867 -4.610 1.00 57.06 86 LEU A N 1
ATOM 689 C CA . LEU A 1 8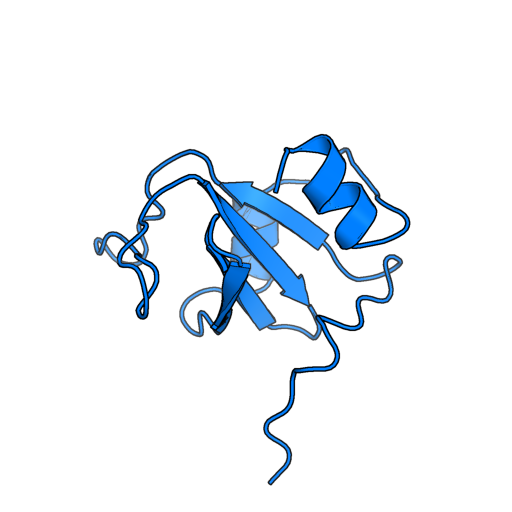6 ? 7.988 8.508 -3.701 1.00 57.06 86 LEU A CA 1
ATOM 690 C C . LEU A 1 86 ? 7.654 9.644 -2.735 1.00 57.06 86 LEU A C 1
ATOM 692 O O . LEU A 1 86 ? 6.485 9.869 -2.462 1.00 57.06 86 LEU A O 1
ATOM 696 N N . GLU A 1 87 ? 8.664 10.339 -2.216 1.00 60.50 87 GLU A N 1
ATOM 697 C CA . GLU A 1 87 ? 8.482 11.439 -1.264 1.00 60.50 87 GLU A CA 1
ATOM 698 C C . GLU A 1 87 ? 7.746 12.619 -1.899 1.00 60.50 87 GLU A C 1
ATOM 700 O O . GLU A 1 87 ? 6.849 13.172 -1.275 1.00 60.50 87 GLU A O 1
ATOM 705 N N . GLU A 1 88 ? 8.047 12.955 -3.155 1.00 59.94 88 GLU A N 1
ATOM 706 C CA . GLU A 1 88 ? 7.303 13.961 -3.923 1.00 59.94 88 GLU A CA 1
ATOM 707 C C . GLU A 1 88 ? 5.843 13.541 -4.114 1.00 59.94 88 GLU A C 1
ATOM 709 O O . GLU A 1 88 ? 4.916 14.302 -3.834 1.00 59.94 88 GLU A O 1
ATOM 714 N N . GLY A 1 89 ? 5.644 12.280 -4.497 1.00 60.06 89 GLY A N 1
ATOM 715 C CA . GLY A 1 89 ? 4.328 11.686 -4.608 1.00 60.06 89 GLY A CA 1
ATOM 716 C C . GLY A 1 89 ? 3.531 11.716 -3.304 1.00 60.06 89 GLY A C 1
ATOM 717 O O . GLY A 1 89 ? 2.350 12.039 -3.307 1.00 60.06 89 GLY A O 1
ATOM 718 N N . LEU A 1 90 ? 4.162 11.400 -2.177 1.00 62.19 90 LEU A N 1
ATOM 719 C CA . LEU A 1 90 ? 3.534 11.426 -0.859 1.00 62.19 90 LEU A CA 1
ATOM 720 C C . LEU A 1 90 ? 3.253 12.864 -0.392 1.00 62.19 90 LEU A C 1
ATOM 722 O O . LEU A 1 90 ? 2.143 13.138 0.066 1.00 62.19 90 LEU A O 1
ATOM 726 N N . SER A 1 91 ? 4.189 13.790 -0.608 1.00 63.12 91 SER A N 1
ATOM 727 C CA . SER A 1 91 ? 4.081 15.200 -0.220 1.00 63.12 91 SER A CA 1
ATOM 728 C C . SER A 1 91 ? 2.919 15.915 -0.917 1.00 63.12 91 SER A C 1
ATOM 730 O O . SER A 1 91 ? 2.182 16.651 -0.263 1.00 63.12 91 SER A O 1
ATOM 732 N N . GLU A 1 92 ? 2.687 15.661 -2.210 1.00 57.09 92 GLU A N 1
ATOM 733 C CA . GLU A 1 92 ? 1.539 16.217 -2.952 1.00 57.09 92 GLU A CA 1
ATOM 734 C C . GLU A 1 92 ? 0.183 15.722 -2.416 1.00 57.09 92 GLU A C 1
ATOM 736 O O . GLU A 1 92 ? -0.837 16.407 -2.522 1.00 57.09 92 GLU A O 1
ATOM 741 N N . TYR A 1 93 ? 0.159 14.545 -1.785 1.00 57.47 93 TYR A N 1
ATOM 742 C CA . TYR A 1 93 ? -1.028 14.011 -1.114 1.00 57.47 93 TYR A CA 1
ATOM 743 C C . TYR A 1 93 ? -1.050 14.272 0.402 1.00 57.47 93 TYR A C 1
ATOM 745 O O . TYR A 1 93 ? -1.987 13.827 1.070 1.00 57.47 93 TYR A O 1
ATOM 753 N N . GLY A 1 94 ? -0.080 15.024 0.937 1.00 53.69 94 GLY A N 1
ATOM 754 C CA . GLY A 1 94 ? 0.021 15.376 2.357 1.00 53.69 94 GLY A CA 1
ATOM 755 C C . GLY A 1 94 ? 0.397 14.207 3.278 1.00 53.69 94 GLY A C 1
ATOM 756 O O . GLY A 1 94 ? -0.057 14.178 4.424 1.00 53.69 94 GLY A O 1
ATOM 757 N N . LEU A 1 95 ? 1.164 13.237 2.767 1.00 52.62 95 LEU A N 1
ATOM 758 C CA . LEU A 1 95 ? 1.557 11.970 3.409 1.00 52.62 95 LEU A CA 1
ATOM 759 C C . LEU A 1 95 ? 3.075 11.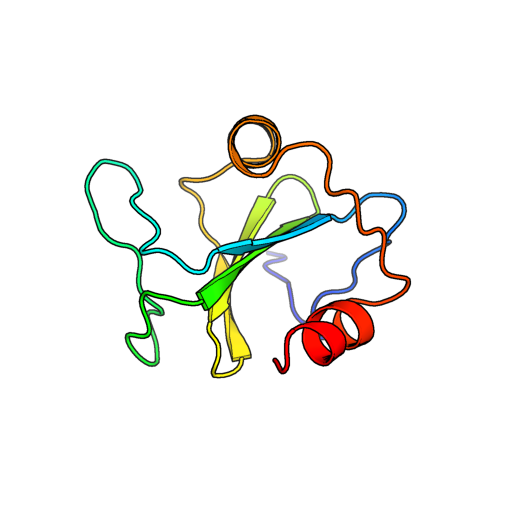761 3.512 1.00 52.62 95 LEU A C 1
ATOM 761 O O . LEU A 1 95 ? 3.829 12.549 2.913 1.00 52.62 95 LEU A O 1
#

pLDDT: mean 73.73, std 16.47, range [43.22, 91.5]

Secondary structure (DSSP, 8-state):
------STT---TTT-EEEEE-SPEEETTEEE--TTT---SSEEEEEETTEEEEE-TTS-EEE-TT--HHHHHHHH-S-S---SSHHHHHHHTT-